Protein AF-A0AAD8AHH9-F1 (afdb_monomer)

Radius of gyration: 16.43 Å; Cα contacts (8 Å, |Δi|>4): 69; chains: 1; bounding box: 46×27×38 Å

Nearest PDB structures (foldseek):
  4a12-assembly1_B  TM=9.563E-01  e=7.229E-01  Staphylococcus aureus
  2cfx-assembly1_C  TM=7.413E-01  e=1.002E+00  Bacillus subtilis
  5duk-assembly1_B  TM=6.697E-01  e=1.058E+00  Thermoplasmatales archaeon SCGC AB-539-N05
  2zny-assembly2_C  TM=7.341E-01  e=1.725E+00  Pyrococcus horikoshii

Sequence (96 aa):
MCVNVIYKYESARRVREEFIRNFPGQLPPSRSTIHDLVIKFETTEKLDEIGENLERSPQKSLPKLAQQVGISVSSAHTATTLLKLKPYKCTRVFIV

Foldseek 3Di:
DLLVLLVVDPDPVSSQVVCCVVDPPDDRDDSVRSVVSVLVVLLVVCLVVLVVVCVVPVQDDLVVSCVVSVHDSVSSVVSCVVVVRDNDPPPPPDDD

Structure (mmCIF, N/CA/C/O backbone):
data_AF-A0AAD8AHH9-F1
#
_entry.id   AF-A0AAD8AHH9-F1
#
loop_
_atom_site.group_PDB
_atom_site.id
_atom_site.type_symbol
_atom_site.label_atom_id
_atom_site.label_alt_id
_atom_site.label_comp_id
_atom_site.label_asym_id
_atom_site.label_entity_id
_atom_site.label_seq_id
_atom_site.pdbx_PDB_ins_code
_atom_site.Cartn_x
_atom_site.Cartn_y
_atom_site.Cartn_z
_atom_site.occupancy
_atom_site.B_iso_or_equiv
_atom_site.auth_seq_id
_atom_site.auth_comp_id
_atom_site.auth_asym_id
_atom_site.auth_atom_id
_atom_site.pdbx_PDB_model_num
ATOM 1 N N . MET A 1 1 ? -15.450 -4.763 4.146 1.00 46.09 1 MET A N 1
ATOM 2 C CA . MET A 1 1 ? -15.999 -3.475 3.655 1.00 46.09 1 MET A CA 1
ATOM 3 C C . MET A 1 1 ? -15.276 -2.223 4.187 1.00 46.09 1 MET A C 1
ATOM 5 O O . MET A 1 1 ? -15.594 -1.137 3.731 1.00 46.09 1 MET A O 1
ATOM 9 N N . CYS A 1 2 ? -14.259 -2.323 5.058 1.00 44.81 2 CYS A N 1
ATOM 10 C CA . CYS A 1 2 ? -13.566 -1.145 5.618 1.00 44.81 2 CYS A CA 1
ATOM 11 C C . CYS A 1 2 ? -12.589 -0.438 4.656 1.00 44.81 2 CYS A C 1
ATOM 13 O O . CYS A 1 2 ? -12.177 0.686 4.917 1.00 44.81 2 CYS A O 1
ATOM 15 N N . VAL A 1 3 ? -12.200 -1.094 3.559 1.00 48.19 3 VAL A N 1
ATOM 16 C CA . VAL A 1 3 ? -11.055 -0.671 2.733 1.00 48.19 3 VAL A CA 1
ATOM 17 C C . VAL A 1 3 ? -11.418 0.425 1.719 1.00 48.19 3 VAL A C 1
ATOM 19 O O . VAL A 1 3 ? -10.642 1.348 1.503 1.00 48.19 3 VAL A O 1
ATOM 22 N N . ASN A 1 4 ? -12.651 0.409 1.198 1.00 49.84 4 ASN A N 1
ATOM 23 C CA . ASN A 1 4 ? -13.142 1.395 0.220 1.00 49.84 4 ASN A CA 1
ATOM 24 C C . ASN A 1 4 ? -13.230 2.831 0.775 1.00 49.84 4 ASN A C 1
ATOM 26 O O . ASN A 1 4 ? -13.137 3.802 0.030 1.00 49.84 4 ASN A O 1
ATOM 30 N N . VAL A 1 5 ? -13.395 2.978 2.092 1.00 51.66 5 VAL A N 1
ATOM 31 C CA . VAL A 1 5 ? -13.465 4.287 2.765 1.00 51.66 5 VAL A CA 1
ATOM 32 C C . VAL A 1 5 ? -12.114 5.011 2.747 1.00 51.66 5 VAL A C 1
ATOM 34 O O . VAL A 1 5 ? -12.066 6.239 2.708 1.00 51.66 5 VAL A O 1
ATOM 37 N N . ILE A 1 6 ? -11.017 4.254 2.750 1.00 54.62 6 ILE A N 1
ATOM 38 C CA . ILE A 1 6 ? -9.663 4.797 2.845 1.00 54.62 6 ILE A CA 1
ATOM 39 C C . ILE A 1 6 ? -9.224 5.401 1.500 1.00 54.62 6 ILE A C 1
ATOM 41 O O . ILE A 1 6 ? -8.621 6.470 1.484 1.00 54.62 6 ILE A O 1
ATOM 45 N N . TYR A 1 7 ? -9.577 4.767 0.377 1.00 50.72 7 TYR A N 1
ATOM 46 C CA . TYR A 1 7 ? -9.117 5.167 -0.961 1.00 50.72 7 TYR A CA 1
ATOM 47 C C . TYR A 1 7 ? -9.820 6.415 -1.521 1.00 50.72 7 TYR A C 1
ATOM 49 O O . TYR A 1 7 ? -9.305 7.083 -2.411 1.00 50.72 7 TYR A O 1
ATOM 57 N N . LYS A 1 8 ? -10.996 6.778 -0.992 1.00 54.00 8 LYS A N 1
ATOM 58 C CA . LYS A 1 8 ? -11.770 7.910 -1.526 1.00 54.00 8 LYS A CA 1
ATOM 59 C C . LYS A 1 8 ? -11.163 9.283 -1.193 1.00 54.00 8 LYS A C 1
ATOM 61 O O . LYS A 1 8 ? -11.592 10.284 -1.763 1.00 54.00 8 LYS A O 1
ATOM 66 N N . TYR A 1 9 ? -10.211 9.358 -0.259 1.00 58.00 9 TYR A N 1
ATOM 67 C CA . TYR A 1 9 ? -9.701 10.629 0.252 1.00 58.00 9 TYR A CA 1
ATOM 68 C C . TYR A 1 9 ? -8.176 10.628 0.408 1.00 58.00 9 TYR A C 1
ATOM 70 O O . TYR A 1 9 ? -7.632 9.897 1.227 1.00 58.00 9 TYR A O 1
ATOM 78 N N . GLU A 1 10 ? -7.499 11.588 -0.225 1.00 62.81 10 GLU A N 1
ATOM 79 C CA . GLU A 1 10 ? -6.071 11.901 -0.008 1.00 62.81 10 GLU A CA 1
ATOM 80 C C . GLU A 1 10 ? -5.780 12.516 1.384 1.00 62.81 10 GLU A C 1
ATOM 82 O O . GLU A 1 10 ? -4.695 13.026 1.659 1.00 62.81 10 GLU A O 1
ATOM 87 N N . SER A 1 11 ? -6.756 12.500 2.301 1.00 67.25 11 SER A N 1
ATOM 88 C CA . SER A 1 11 ? -6.668 13.135 3.615 1.00 67.25 11 SER A CA 1
ATOM 89 C C . SER A 1 11 ? -6.918 12.141 4.741 1.00 67.25 11 SER A C 1
ATOM 91 O O . SER A 1 11 ? -8.049 11.727 5.001 1.00 67.25 11 SER A O 1
ATOM 93 N N . ALA A 1 12 ? -5.865 11.861 5.514 1.00 70.75 12 ALA A N 1
ATOM 94 C CA . ALA A 1 12 ? -5.923 11.015 6.707 1.00 70.75 12 ALA A CA 1
ATOM 95 C C . ALA A 1 12 ? -6.921 11.508 7.774 1.00 70.75 12 ALA A C 1
ATOM 97 O O . ALA A 1 12 ? -7.293 10.746 8.668 1.00 70.75 12 ALA A O 1
ATOM 98 N N . ARG A 1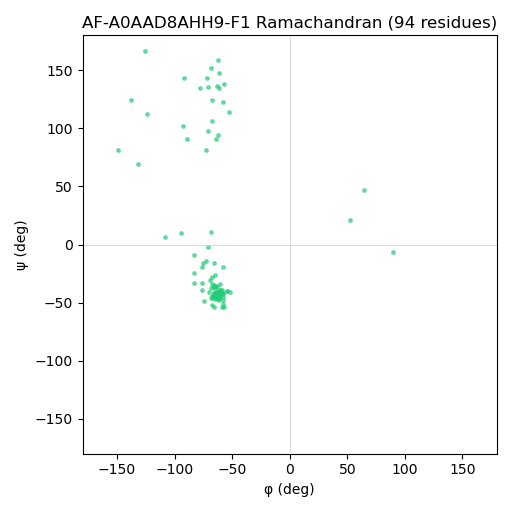 13 ? -7.328 12.785 7.728 1.00 78.44 13 ARG A N 1
ATOM 99 C CA . ARG A 1 13 ? -8.367 13.325 8.614 1.00 78.44 13 ARG A CA 1
ATOM 100 C C . ARG A 1 13 ? -9.751 12.850 8.180 1.00 78.44 13 ARG A C 1
ATOM 102 O O . ARG A 1 13 ? -10.476 12.305 9.003 1.00 78.44 13 ARG A O 1
ATOM 109 N N . ARG A 1 14 ? -10.064 12.967 6.886 1.00 76.81 14 ARG A N 1
ATOM 110 C CA . ARG A 1 14 ? -11.334 12.493 6.321 1.00 76.81 14 ARG A CA 1
ATOM 111 C C . ARG A 1 14 ? -11.488 10.986 6.440 1.00 76.81 14 ARG A C 1
ATOM 113 O O . ARG A 1 14 ? -12.551 10.524 6.822 1.00 76.81 14 ARG A O 1
ATOM 120 N N . VAL A 1 15 ? -10.411 10.232 6.220 1.00 76.06 15 VAL A N 1
ATOM 121 C CA . VAL A 1 15 ? -10.417 8.778 6.439 1.00 76.06 15 VAL A CA 1
ATOM 122 C C . VAL A 1 15 ? -10.794 8.434 7.886 1.00 76.06 15 VAL A C 1
ATOM 124 O O . VAL A 1 15 ? -11.599 7.534 8.108 1.00 76.06 15 VAL A O 1
ATOM 127 N N . ARG A 1 16 ? -10.270 9.170 8.879 1.00 76.69 16 ARG A N 1
ATOM 128 C CA . ARG A 1 16 ? -10.634 8.971 10.293 1.00 76.69 16 ARG A CA 1
ATOM 129 C C . ARG A 1 16 ? -12.071 9.369 10.600 1.00 76.69 16 ARG A C 1
ATOM 131 O O . ARG A 1 16 ? -12.757 8.609 11.271 1.00 76.69 16 ARG A O 1
ATOM 138 N N . GLU A 1 17 ? -12.519 10.527 10.122 1.00 81.94 17 GLU A N 1
ATOM 139 C CA . GLU A 1 17 ? -13.900 10.998 10.304 1.00 81.94 17 GLU A CA 1
ATOM 140 C C . GLU A 1 17 ? -14.906 9.982 9.734 1.00 81.94 17 GLU A C 1
ATOM 142 O O . GLU A 1 17 ? -15.873 9.608 10.397 1.00 81.94 17 GLU A O 1
ATOM 147 N N . GLU A 1 18 ? -14.634 9.463 8.536 1.00 81.44 18 GLU A N 1
ATOM 148 C CA . GLU A 1 18 ? -15.468 8.459 7.880 1.00 81.44 18 GLU A CA 1
ATOM 149 C C . GLU A 1 18 ? -15.421 7.102 8.603 1.00 81.44 18 GLU A C 1
ATOM 151 O O . GLU A 1 18 ? -16.439 6.415 8.701 1.00 81.44 18 GLU A O 1
ATOM 156 N N . PHE A 1 19 ? -14.256 6.712 9.132 1.00 81.31 19 PHE A N 1
ATOM 157 C CA . PHE A 1 19 ? -14.102 5.495 9.931 1.00 81.31 19 PHE A CA 1
ATOM 158 C C . PHE A 1 19 ? -14.929 5.570 11.217 1.00 81.31 19 PHE A C 1
ATOM 160 O O . PHE A 1 19 ? -15.676 4.643 11.507 1.00 81.31 19 PHE A O 1
ATOM 167 N N . ILE A 1 20 ? -14.866 6.693 11.939 1.00 82.88 20 ILE A N 1
ATOM 168 C CA . ILE A 1 20 ? -15.650 6.915 13.163 1.00 82.88 20 ILE A CA 1
ATOM 169 C C . ILE A 1 20 ? -17.151 6.892 12.855 1.00 82.88 20 ILE A C 1
ATOM 171 O O . ILE A 1 20 ? -17.918 6.307 13.616 1.00 82.88 20 ILE A O 1
ATOM 175 N N . ARG A 1 21 ? -17.578 7.490 11.731 1.00 83.50 21 ARG A N 1
ATOM 176 C CA . ARG A 1 21 ? -18.993 7.491 11.333 1.00 83.50 21 ARG A CA 1
ATOM 177 C C . ARG A 1 21 ? -19.514 6.086 11.022 1.00 83.50 21 ARG A C 1
ATOM 179 O O . ARG A 1 21 ? -20.637 5.767 11.393 1.00 83.50 21 ARG A O 1
ATOM 186 N N . ASN A 1 22 ? -18.726 5.267 10.327 1.00 82.81 22 ASN A N 1
ATOM 187 C CA . ASN A 1 22 ? -19.142 3.918 9.931 1.00 82.81 22 ASN A CA 1
ATOM 188 C C . ASN A 1 22 ? -18.935 2.868 11.037 1.00 82.81 22 ASN A C 1
ATOM 190 O O . ASN A 1 22 ? -19.624 1.851 11.038 1.00 82.81 22 ASN A O 1
ATOM 194 N N . PHE A 1 23 ? -18.006 3.102 11.969 1.00 78.69 23 PHE A N 1
ATOM 195 C CA . PHE A 1 23 ? -17.654 2.185 13.058 1.00 78.69 23 PHE A CA 1
ATOM 196 C C . PHE A 1 23 ? -17.616 2.922 14.409 1.00 78.69 23 PHE A C 1
ATOM 198 O O . PHE A 1 23 ? -16.540 3.112 14.988 1.00 78.69 23 PHE A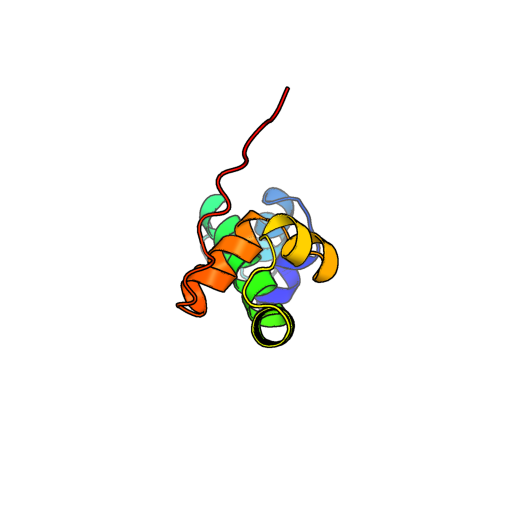 O 1
ATOM 205 N N . PRO A 1 24 ? -18.777 3.352 14.939 1.00 79.44 24 PRO A N 1
ATOM 206 C CA . PRO A 1 24 ? -18.834 4.008 16.240 1.00 79.44 24 PRO A CA 1
ATOM 207 C C . PRO A 1 24 ? -18.328 3.066 17.345 1.00 79.44 24 PRO A C 1
ATOM 209 O O . PRO A 1 24 ? -18.685 1.891 17.390 1.00 79.44 24 PRO A O 1
ATOM 212 N N . GLY A 1 25 ? -17.480 3.582 18.239 1.00 80.38 25 GLY A N 1
ATOM 213 C CA . GLY A 1 25 ? -16.922 2.832 19.374 1.00 80.38 25 GLY A CA 1
ATOM 214 C C . GLY A 1 25 ? -15.608 2.091 19.099 1.00 80.38 25 GLY A C 1
ATOM 215 O O . GLY A 1 25 ? -14.998 1.585 20.037 1.00 80.38 25 GLY A O 1
ATOM 216 N N . GLN A 1 26 ? -15.127 2.062 17.853 1.00 79.50 26 GLN A N 1
ATOM 217 C CA . GLN A 1 26 ? -13.779 1.578 17.542 1.00 79.50 26 GLN A CA 1
ATOM 218 C C . GLN A 1 26 ? -12.778 2.734 17.541 1.00 79.50 26 GLN A C 1
ATOM 220 O O . GLN A 1 26 ? -13.084 3.846 17.107 1.00 79.50 26 GLN A O 1
ATOM 225 N N . LEU A 1 27 ? -11.559 2.474 18.020 1.00 78.00 27 LEU A N 1
ATOM 226 C CA . LEU A 1 27 ? -10.499 3.476 17.998 1.00 78.00 27 LEU A CA 1
ATOM 227 C C . LEU A 1 27 ? -10.093 3.761 16.544 1.00 78.00 27 LEU A C 1
ATOM 229 O O . LEU A 1 27 ? -9.732 2.826 15.823 1.00 78.00 27 LEU A O 1
ATOM 233 N N . PRO A 1 28 ? -10.134 5.031 16.097 1.00 76.94 28 PRO A N 1
ATOM 234 C CA . PRO A 1 28 ? -9.712 5.369 14.752 1.00 76.94 28 PRO A CA 1
ATOM 235 C C . PRO A 1 28 ? -8.220 5.051 14.588 1.00 76.94 28 PRO A C 1
ATOM 237 O O . PRO A 1 28 ? -7.418 5.384 15.468 1.00 76.94 28 PRO A O 1
ATOM 240 N N . PRO A 1 29 ? -7.818 4.437 13.464 1.00 79.50 29 PRO A N 1
ATOM 241 C CA . PRO A 1 29 ? -6.426 4.091 13.230 1.00 79.50 29 PRO A CA 1
ATOM 242 C C . PRO A 1 29 ? -5.539 5.341 13.200 1.00 79.50 29 PRO A C 1
ATOM 244 O O . PRO A 1 29 ? -5.951 6.429 12.782 1.00 79.50 29 PRO A O 1
ATOM 247 N N . SER A 1 30 ? -4.292 5.181 13.648 1.00 83.31 30 SER A N 1
ATOM 248 C CA . SER A 1 30 ? -3.302 6.259 13.620 1.00 83.31 30 SER A CA 1
ATOM 249 C C . SER A 1 30 ? -3.014 6.708 12.180 1.00 83.31 30 SER A C 1
ATOM 251 O O . SER A 1 30 ? -3.219 5.954 11.227 1.00 83.31 30 SER A O 1
ATOM 253 N N . ARG A 1 31 ? -2.490 7.929 12.001 1.00 80.06 31 ARG A N 1
ATOM 254 C CA . ARG A 1 31 ? -2.108 8.438 10.669 1.00 80.06 31 ARG A CA 1
ATOM 255 C C . ARG A 1 31 ? -1.137 7.491 9.950 1.00 80.06 31 ARG A C 1
ATOM 257 O O . ARG A 1 31 ? -1.291 7.289 8.750 1.00 80.06 31 ARG A O 1
ATOM 264 N N . SER A 1 32 ? -0.184 6.911 10.678 1.00 77.94 32 SER A N 1
ATOM 265 C CA . SER A 1 32 ? 0.777 5.944 10.137 1.00 77.94 32 SER A CA 1
ATOM 266 C C . SER A 1 32 ? 0.081 4.656 9.709 1.00 77.94 32 SER A C 1
ATOM 268 O O . SER A 1 32 ? 0.248 4.220 8.580 1.00 77.94 32 SER A O 1
ATOM 270 N N . THR A 1 33 ? -0.806 4.120 10.550 1.00 83.75 33 THR A N 1
ATOM 271 C CA . THR A 1 33 ? -1.599 2.926 10.220 1.00 83.75 33 THR A CA 1
ATOM 272 C C . THR A 1 33 ? -2.456 3.137 8.972 1.00 83.75 33 THR A C 1
ATOM 274 O O . THR A 1 33 ? -2.567 2.238 8.148 1.00 83.75 33 THR A O 1
ATOM 277 N N . ILE A 1 34 ? -3.042 4.326 8.802 1.00 80.31 34 ILE A N 1
ATOM 278 C CA . ILE A 1 34 ? -3.807 4.677 7.597 1.00 80.31 34 ILE A CA 1
ATOM 279 C C . ILE A 1 34 ? -2.903 4.670 6.366 1.00 80.31 34 ILE A C 1
ATOM 281 O O . ILE A 1 34 ? -3.269 4.094 5.349 1.00 80.31 34 ILE A O 1
ATOM 285 N N . HIS A 1 35 ? -1.722 5.275 6.465 1.00 78.62 35 HIS A N 1
ATOM 286 C CA . HIS A 1 35 ? -0.751 5.294 5.377 1.00 78.62 35 HIS A CA 1
ATOM 287 C C . HIS A 1 35 ? -0.286 3.879 4.995 1.00 78.62 35 HIS A C 1
ATOM 289 O O . HIS A 1 35 ? -0.285 3.532 3.817 1.00 78.62 35 HIS A O 1
ATOM 295 N N . ASP A 1 36 ? 0.020 3.032 5.978 1.00 79.81 36 ASP A N 1
ATOM 296 C CA . ASP A 1 36 ? 0.437 1.647 5.738 1.00 79.81 36 ASP A CA 1
ATOM 297 C C . ASP A 1 36 ? -0.691 0.804 5.131 1.00 79.81 36 ASP A C 1
ATOM 299 O O . ASP A 1 36 ? -0.443 -0.030 4.261 1.00 79.81 36 ASP A O 1
ATOM 303 N N . LEU A 1 37 ? -1.941 1.036 5.547 1.00 78.56 37 LEU A N 1
ATOM 304 C CA . LEU A 1 37 ? -3.119 0.392 4.962 1.00 78.56 37 LEU A CA 1
ATOM 305 C C . LEU A 1 37 ? -3.330 0.805 3.502 1.00 78.56 37 LEU A C 1
ATOM 307 O O . LEU A 1 37 ? -3.594 -0.068 2.679 1.00 78.56 37 LEU A O 1
ATOM 311 N N . VAL A 1 38 ? -3.185 2.097 3.180 1.00 76.50 38 VAL A N 1
ATOM 312 C CA . VAL A 1 38 ? -3.242 2.600 1.794 1.00 76.50 38 VAL A CA 1
ATOM 313 C C . VAL A 1 38 ? -2.167 1.928 0.954 1.00 76.50 38 VAL A C 1
ATOM 315 O O . VAL A 1 38 ? -2.489 1.304 -0.052 1.00 76.50 38 VAL A O 1
ATOM 318 N N . ILE A 1 39 ? -0.908 1.981 1.404 1.00 77.25 39 ILE A N 1
ATOM 319 C CA . ILE A 1 39 ? 0.215 1.386 0.674 1.00 77.25 39 ILE A CA 1
ATOM 320 C C . ILE A 1 39 ? -0.016 -0.103 0.466 1.00 77.25 39 ILE A C 1
ATOM 322 O O . ILE A 1 39 ? 0.148 -0.595 -0.647 1.00 77.25 39 ILE A O 1
ATOM 326 N N . LYS A 1 40 ? -0.396 -0.833 1.518 1.00 76.38 40 LYS A N 1
ATOM 327 C CA . LYS A 1 40 ? -0.623 -2.274 1.428 1.00 76.38 40 LYS A CA 1
ATOM 328 C C . LYS A 1 40 ? -1.732 -2.592 0.432 1.00 76.38 40 LYS A C 1
ATOM 330 O O . LYS A 1 40 ? -1.540 -3.492 -0.373 1.00 76.38 40 LYS A O 1
ATOM 335 N N . PHE A 1 41 ? -2.843 -1.860 0.469 1.00 74.69 41 PHE A N 1
ATOM 336 C CA . PHE A 1 41 ? -3.979 -2.103 -0.412 1.00 74.69 41 PHE A CA 1
ATOM 337 C C . PHE A 1 41 ? -3.668 -1.785 -1.879 1.00 74.69 41 PHE A C 1
ATOM 339 O O . PHE A 1 41 ? -3.815 -2.665 -2.726 1.00 74.69 41 PHE A O 1
ATOM 346 N N . GLU A 1 42 ? -3.148 -0.583 -2.158 1.00 73.25 42 GLU A N 1
ATOM 347 C CA . GLU A 1 42 ? -2.700 -0.181 -3.501 1.00 73.25 42 GLU A CA 1
ATOM 348 C C . GLU A 1 42 ? -1.696 -1.173 -4.077 1.00 73.25 42 GLU A C 1
ATOM 350 O O . GLU A 1 42 ? -1.723 -1.486 -5.264 1.00 73.25 42 GLU A O 1
ATOM 355 N N . THR A 1 43 ? -0.798 -1.661 -3.220 1.00 73.81 43 THR A N 1
ATOM 356 C CA . THR A 1 43 ? 0.180 -2.666 -3.605 1.00 73.81 43 THR A CA 1
ATOM 357 C C . THR A 1 43 ? -0.527 -3.968 -3.946 1.00 73.81 43 THR A C 1
ATOM 359 O O . THR A 1 43 ? -0.331 -4.454 -5.050 1.00 73.81 43 THR A O 1
ATOM 362 N N . THR A 1 44 ? -1.372 -4.511 -3.059 1.00 75.06 44 THR A N 1
ATOM 363 C CA . THR A 1 44 ? -2.034 -5.812 -3.262 1.00 75.06 44 THR A CA 1
ATOM 364 C C . THR A 1 44 ? -2.920 -5.873 -4.496 1.00 75.06 44 THR A C 1
ATOM 366 O O . THR A 1 44 ? -2.890 -6.891 -5.173 1.00 75.06 44 THR A O 1
ATOM 369 N N . GLU A 1 45 ? -3.665 -4.813 -4.820 1.00 78.62 45 GLU A N 1
ATOM 370 C CA . GLU A 1 45 ? -4.504 -4.801 -6.029 1.00 78.62 45 GLU A CA 1
ATOM 371 C C . GLU A 1 45 ? -3.678 -4.801 -7.317 1.00 78.62 45 GLU A C 1
ATOM 373 O O . GLU A 1 45 ? -4.130 -5.286 -8.349 1.00 78.62 45 GLU A O 1
ATOM 378 N N . LYS A 1 46 ? -2.461 -4.260 -7.258 1.00 81.44 46 LYS A N 1
ATOM 379 C CA . LYS A 1 46 ? -1.593 -4.067 -8.419 1.00 81.44 46 LYS A CA 1
ATOM 380 C C . LYS A 1 46 ? -0.397 -5.022 -8.427 1.00 81.44 46 LYS A C 1
ATOM 382 O O . LYS A 1 46 ? 0.479 -4.899 -9.280 1.00 81.44 46 LYS A O 1
ATOM 387 N N . LEU A 1 47 ? -0.344 -5.979 -7.494 1.00 79.69 47 LEU A N 1
ATOM 388 C CA . LEU A 1 47 ? 0.758 -6.939 -7.375 1.00 79.69 47 LEU A CA 1
ATOM 389 C C . LEU A 1 47 ? 0.880 -7.821 -8.618 1.00 79.69 47 LEU A C 1
ATOM 391 O O . LEU A 1 47 ? 2.005 -8.043 -9.059 1.00 79.69 47 LEU A O 1
ATOM 395 N N . ASP A 1 48 ? -0.236 -8.277 -9.193 1.00 81.06 48 ASP A N 1
ATOM 396 C CA . ASP A 1 48 ? -0.226 -9.083 -10.419 1.00 81.06 48 ASP A CA 1
ATOM 397 C C . ASP A 1 48 ? 0.368 -8.300 -11.600 1.00 81.06 48 ASP A C 1
ATOM 399 O O . ASP A 1 48 ? 1.288 -8.771 -12.263 1.00 81.06 48 ASP A O 1
ATOM 403 N N . GLU A 1 49 ? -0.053 -7.048 -11.800 1.00 83.81 49 GLU A N 1
ATOM 404 C CA . GLU A 1 49 ? 0.456 -6.191 -12.881 1.00 83.81 49 GLU A CA 1
ATOM 405 C C . GLU A 1 49 ? 1.950 -5.840 -12.707 1.00 83.81 49 G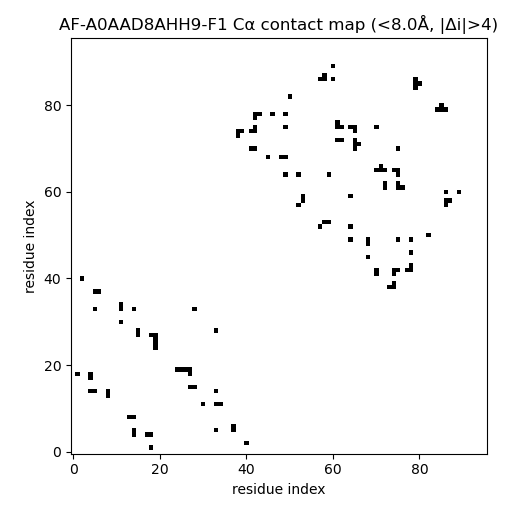LU A C 1
ATOM 407 O O . GLU A 1 49 ? 2.709 -5.743 -13.682 1.00 83.81 49 GLU A O 1
ATOM 412 N N . ILE A 1 50 ? 2.396 -5.673 -11.457 1.00 82.25 50 ILE A N 1
ATOM 413 C CA . ILE A 1 50 ? 3.810 -5.485 -11.101 1.00 82.25 50 ILE A CA 1
ATOM 414 C C . ILE A 1 50 ? 4.607 -6.762 -11.374 1.00 82.25 50 ILE A C 1
ATOM 416 O O . ILE A 1 50 ? 5.704 -6.679 -11.931 1.00 82.25 50 ILE A O 1
ATOM 420 N N . GLY A 1 51 ? 4.061 -7.920 -10.997 1.00 79.56 51 GLY A N 1
ATOM 421 C CA . GLY A 1 51 ? 4.638 -9.237 -11.244 1.00 79.56 51 GLY A CA 1
ATOM 422 C C . GLY A 1 51 ? 4.862 -9.466 -12.733 1.00 79.56 51 GLY A C 1
ATOM 423 O O . GLY A 1 51 ? 6.001 -9.667 -13.145 1.00 79.56 51 GLY A O 1
ATOM 424 N N . GLU A 1 52 ? 3.825 -9.291 -13.553 1.00 84.06 52 GLU A N 1
ATOM 425 C CA . GLU A 1 52 ? 3.925 -9.434 -15.008 1.00 84.06 52 GLU A CA 1
ATOM 426 C C . GLU A 1 52 ? 4.942 -8.464 -15.633 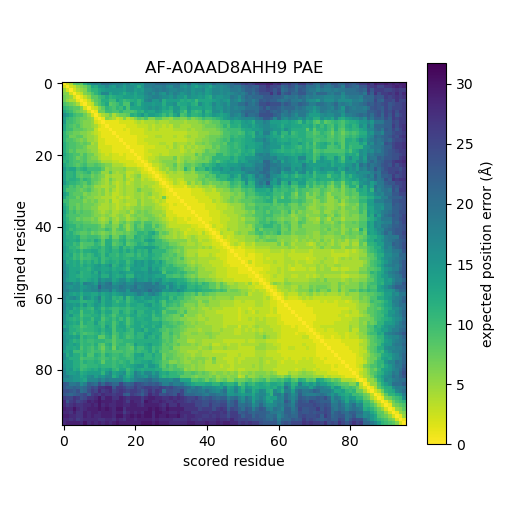1.00 84.06 52 GLU A C 1
ATOM 428 O O . GLU A 1 52 ? 5.716 -8.837 -16.519 1.00 84.06 52 GLU A O 1
ATOM 433 N N . ASN A 1 53 ? 4.974 -7.198 -15.191 1.00 82.88 53 ASN A N 1
ATOM 434 C CA . ASN A 1 53 ? 5.955 -6.232 -15.697 1.00 82.88 53 ASN A CA 1
ATOM 435 C C . ASN A 1 53 ? 7.394 -6.637 -15.344 1.00 82.88 53 ASN A C 1
ATOM 437 O O . ASN A 1 53 ? 8.302 -6.415 -16.152 1.00 82.88 53 ASN A O 1
ATOM 441 N N . LEU A 1 54 ? 7.607 -7.207 -14.155 1.00 76.19 54 LEU A N 1
ATOM 442 C CA . LEU A 1 54 ? 8.914 -7.684 -13.704 1.00 76.19 54 LEU A CA 1
ATOM 443 C C . LEU A 1 54 ? 9.312 -9.005 -14.366 1.00 76.19 54 LEU A C 1
ATOM 445 O O . LEU A 1 54 ? 10.489 -9.176 -14.659 1.00 76.19 54 LEU A O 1
ATOM 449 N N . GLU A 1 55 ? 8.373 -9.896 -14.675 1.00 79.94 55 GLU A N 1
ATOM 450 C CA . GLU A 1 55 ? 8.653 -11.100 -15.466 1.00 79.94 55 GLU A CA 1
ATOM 451 C C . GLU A 1 55 ? 9.075 -10.746 -16.894 1.00 79.94 55 GLU A C 1
ATOM 453 O O . GLU A 1 55 ? 10.072 -11.264 -17.397 1.00 79.94 55 GLU A O 1
ATOM 458 N N . ARG A 1 56 ? 8.374 -9.800 -17.535 1.00 82.38 56 ARG A N 1
ATOM 459 C CA . ARG A 1 56 ? 8.740 -9.321 -18.880 1.00 82.38 56 ARG A CA 1
ATOM 460 C C . ARG A 1 56 ? 10.060 -8.557 -18.892 1.00 82.38 56 ARG A C 1
ATOM 462 O O . ARG A 1 56 ? 10.771 -8.567 -19.893 1.00 82.38 56 ARG A O 1
ATOM 469 N N . SER A 1 57 ? 10.361 -7.825 -17.822 1.00 77.50 57 SER A N 1
ATOM 470 C CA . SER A 1 57 ? 11.543 -6.971 -17.748 1.00 77.50 57 SER A CA 1
ATOM 471 C C . SER A 1 57 ? 12.064 -6.873 -16.310 1.00 77.50 57 SER A C 1
ATOM 473 O O . SER A 1 57 ? 11.860 -5.850 -15.645 1.00 77.50 57 SER A O 1
ATOM 475 N N . PRO A 1 58 ? 12.837 -7.868 -15.844 1.00 73.12 58 PRO A N 1
ATOM 476 C CA . PRO A 1 58 ? 13.305 -7.930 -14.456 1.00 73.12 58 PRO A CA 1
ATOM 477 C C . PRO A 1 58 ? 14.272 -6.798 -14.082 1.00 73.12 58 PRO A C 1
ATOM 479 O O . PRO A 1 58 ? 14.494 -6.530 -12.905 1.00 73.12 58 PRO A O 1
ATOM 482 N N . GLN A 1 59 ? 14.832 -6.096 -15.075 1.00 72.94 59 GLN A N 1
ATOM 483 C CA . GLN A 1 59 ? 15.751 -4.968 -14.878 1.00 72.94 59 GLN A CA 1
ATOM 484 C C . GLN A 1 59 ? 15.073 -3.590 -14.881 1.00 72.94 59 GLN A C 1
ATOM 486 O O . GLN A 1 59 ? 15.742 -2.556 -14.946 1.00 72.94 59 GLN A O 1
ATOM 491 N N . LYS A 1 60 ? 13.739 -3.535 -14.850 1.00 79.19 60 LYS A N 1
ATOM 492 C CA . LYS A 1 60 ? 13.027 -2.257 -14.890 1.00 79.19 60 LYS A CA 1
ATOM 493 C C . LYS A 1 60 ? 13.197 -1.503 -13.573 1.00 79.19 60 LYS A C 1
ATOM 495 O O . LYS A 1 60 ? 13.071 -2.067 -12.491 1.00 79.19 60 LYS A O 1
ATOM 500 N N . SER A 1 61 ? 13.473 -0.204 -13.659 1.00 82.81 61 SER A N 1
ATOM 501 C CA . SER A 1 61 ? 13.638 0.619 -12.463 1.00 82.81 61 SER A CA 1
ATOM 502 C C . SER A 1 61 ? 12.300 0.853 -11.754 1.00 82.81 61 SER A C 1
ATOM 504 O O . SER A 1 61 ? 11.270 1.069 -12.397 1.00 82.81 61 SER A O 1
ATOM 506 N N . LEU A 1 62 ? 12.330 0.879 -10.417 1.00 82.88 62 LEU A N 1
ATOM 507 C CA . LEU A 1 62 ? 11.147 1.113 -9.578 1.00 82.88 62 LEU A CA 1
ATOM 508 C C . LEU A 1 62 ? 10.353 2.380 -9.954 1.00 82.88 62 LEU A C 1
ATOM 510 O O . LEU A 1 62 ? 9.130 2.293 -9.994 1.00 82.88 62 LEU A O 1
ATOM 514 N N . PRO A 1 63 ? 10.971 3.535 -10.291 1.00 85.00 63 PRO A N 1
ATOM 515 C CA . PRO A 1 63 ? 10.212 4.721 -10.694 1.00 85.00 63 PRO A CA 1
ATOM 516 C C . PRO A 1 63 ? 9.449 4.536 -12.010 1.00 85.00 63 PRO A C 1
ATOM 518 O O . PRO A 1 63 ? 8.336 5.031 -12.147 1.00 85.00 63 PRO A O 1
ATOM 521 N N . LYS A 1 64 ? 10.029 3.808 -12.975 1.00 86.00 64 LYS A N 1
ATOM 522 C CA . LYS A 1 64 ? 9.360 3.510 -14.250 1.00 86.00 64 LYS A CA 1
ATOM 523 C C . LYS A 1 64 ? 8.200 2.539 -14.047 1.00 86.00 64 LYS A C 1
ATOM 525 O O . LYS A 1 64 ? 7.136 2.740 -14.619 1.00 86.00 64 LYS A O 1
ATOM 530 N N . LEU A 1 65 ? 8.403 1.527 -13.205 1.00 84.19 65 LEU A N 1
ATOM 531 C CA . LEU A 1 65 ? 7.359 0.582 -12.819 1.00 84.19 65 LEU A CA 1
ATOM 532 C C . LEU A 1 65 ? 6.201 1.301 -12.106 1.00 84.19 65 LEU A C 1
ATOM 534 O O . LEU A 1 65 ? 5.048 1.138 -12.489 1.00 84.19 65 LEU A O 1
ATOM 538 N N . ALA A 1 66 ? 6.520 2.162 -11.138 1.00 84.44 66 ALA A N 1
ATOM 539 C CA . ALA A 1 66 ? 5.546 2.965 -10.407 1.00 84.44 66 ALA A CA 1
ATOM 540 C C . ALA A 1 66 ? 4.719 3.865 -11.340 1.00 84.44 66 ALA A C 1
ATOM 542 O O . ALA A 1 66 ? 3.500 3.928 -11.213 1.00 84.44 66 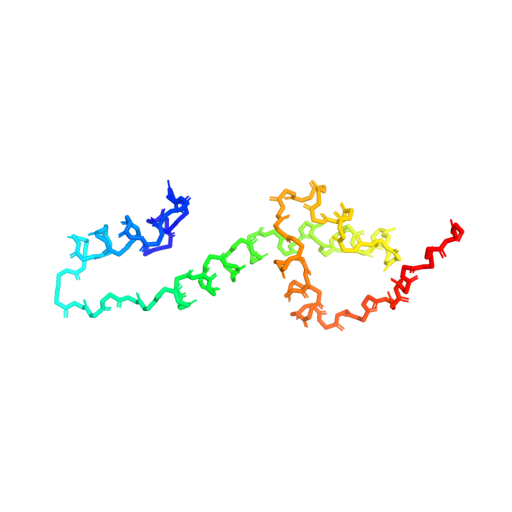ALA A O 1
ATOM 543 N N . GLN A 1 67 ? 5.366 4.504 -12.320 1.00 85.50 67 GLN A N 1
ATOM 544 C CA . GLN A 1 67 ? 4.685 5.335 -13.312 1.00 85.50 67 GLN A CA 1
ATOM 545 C C . GLN A 1 67 ? 3.741 4.531 -14.216 1.00 85.50 67 GLN A C 1
ATOM 547 O O . GLN A 1 67 ? 2.634 4.988 -14.473 1.00 85.50 67 GLN A O 1
ATOM 552 N N . GLN A 1 68 ? 4.150 3.352 -14.691 1.00 84.38 68 GLN A N 1
ATOM 553 C CA . GLN A 1 68 ? 3.303 2.525 -15.561 1.00 84.38 68 GLN A CA 1
ATOM 554 C C . GLN A 1 68 ? 2.069 1.989 -14.845 1.00 84.38 68 GLN A C 1
ATOM 556 O O . GLN A 1 68 ? 0.983 1.999 -15.405 1.00 84.38 68 GLN A O 1
ATOM 561 N N . VAL A 1 69 ? 2.264 1.524 -13.615 1.00 83.06 69 VAL A N 1
ATOM 562 C CA . VAL A 1 69 ? 1.218 0.905 -12.799 1.00 83.06 69 VAL A CA 1
ATOM 563 C C . VAL A 1 69 ? 0.380 1.978 -12.079 1.00 83.06 69 VAL A C 1
ATOM 565 O O . VAL A 1 69 ? -0.653 1.693 -11.477 1.00 83.06 69 VAL A O 1
ATOM 568 N N . GLY A 1 70 ? 0.800 3.248 -12.128 1.00 82.81 70 GLY A N 1
ATOM 569 C CA . GLY A 1 70 ? 0.107 4.367 -11.490 1.00 82.81 70 GLY A CA 1
ATOM 570 C C . GLY A 1 70 ? 0.080 4.243 -9.966 1.00 82.81 70 GLY A C 1
ATOM 571 O O . GLY A 1 70 ? -0.981 4.357 -9.355 1.00 82.81 70 GLY A O 1
ATOM 572 N N . ILE A 1 71 ? 1.226 3.931 -9.359 1.00 82.31 71 ILE A N 1
ATOM 573 C CA . ILE A 1 71 ? 1.408 3.843 -7.903 1.00 82.31 71 ILE A CA 1
ATOM 574 C C . ILE A 1 71 ? 2.560 4.730 -7.450 1.00 82.31 71 ILE A C 1
ATOM 576 O O . ILE A 1 71 ? 3.379 5.182 -8.250 1.00 82.31 71 ILE A O 1
ATOM 580 N N . SER A 1 72 ? 2.662 4.953 -6.141 1.00 82.94 72 SER A N 1
ATOM 581 C CA . SER A 1 72 ? 3.833 5.619 -5.578 1.00 82.94 72 SER A CA 1
ATOM 582 C C . SER A 1 72 ? 5.091 4.741 -5.695 1.00 82.94 72 SER A C 1
ATOM 584 O O . SER A 1 72 ? 5.028 3.508 -5.673 1.00 82.94 72 SER A O 1
ATOM 586 N N . VAL A 1 73 ? 6.268 5.372 -5.767 1.00 82.44 73 VAL A N 1
ATOM 587 C CA . VAL A 1 73 ? 7.561 4.657 -5.769 1.00 82.44 73 VAL A CA 1
ATOM 588 C C . VAL A 1 73 ? 7.750 3.849 -4.479 1.00 82.44 73 VAL A C 1
ATOM 590 O O . VAL A 1 73 ? 8.310 2.755 -4.508 1.00 82.44 73 VAL A O 1
ATOM 593 N N . SER A 1 74 ? 7.238 4.357 -3.357 1.00 81.38 74 SER A N 1
ATOM 594 C CA . SER A 1 74 ? 7.213 3.677 -2.060 1.00 81.38 74 SER A CA 1
ATOM 595 C C . SER A 1 74 ? 6.405 2.379 -2.131 1.00 81.38 74 SER A C 1
ATOM 597 O O . SER A 1 74 ? 6.877 1.334 -1.688 1.00 81.38 74 SER A O 1
ATOM 599 N N . SER A 1 75 ? 5.217 2.428 -2.744 1.00 81.88 75 SER A N 1
ATOM 600 C CA . SER A 1 75 ? 4.357 1.259 -2.961 1.00 81.88 75 SER A CA 1
ATOM 601 C C . SER A 1 75 ? 5.056 0.238 -3.867 1.00 81.88 75 SER A C 1
ATOM 603 O O . SER A 1 75 ? 5.108 -0.940 -3.528 1.00 81.88 75 SER A O 1
ATOM 605 N N . ALA A 1 76 ? 5.711 0.684 -4.948 1.00 82.75 76 ALA A N 1
ATOM 606 C CA . ALA A 1 76 ? 6.512 -0.189 -5.814 1.00 82.75 76 ALA A CA 1
ATOM 607 C C . ALA A 1 76 ? 7.671 -0.873 -5.063 1.00 82.75 76 ALA A C 1
ATOM 609 O O . ALA A 1 76 ? 7.944 -2.056 -5.268 1.00 82.75 76 ALA A O 1
ATOM 610 N N . HIS A 1 77 ? 8.340 -0.159 -4.154 1.00 83.06 77 HIS A N 1
ATOM 611 C CA . HIS A 1 77 ? 9.404 -0.729 -3.328 1.00 83.06 77 HIS A CA 1
ATOM 612 C C . HIS A 1 77 ? 8.864 -1.816 -2.384 1.00 83.06 77 HIS A C 1
ATOM 614 O O . HIS A 1 77 ? 9.409 -2.923 -2.323 1.00 83.06 77 HIS A O 1
ATOM 620 N N . THR A 1 78 ? 7.751 -1.541 -1.699 1.00 81.94 78 THR A N 1
ATOM 621 C CA . THR A 1 78 ? 7.061 -2.522 -0.848 1.00 81.94 78 THR A CA 1
ATOM 622 C C . THR A 1 78 ? 6.612 -3.738 -1.656 1.00 81.94 78 THR A C 1
ATOM 624 O O . THR A 1 78 ? 6.832 -4.864 -1.218 1.00 81.94 78 THR A O 1
ATOM 627 N N . ALA A 1 79 ? 6.080 -3.532 -2.864 1.00 79.94 79 ALA A N 1
ATOM 628 C CA . ALA A 1 79 ? 5.681 -4.592 -3.788 1.00 79.94 79 ALA A CA 1
ATOM 629 C C . ALA A 1 79 ? 6.849 -5.523 -4.128 1.00 79.94 79 ALA A C 1
ATOM 631 O O . ALA A 1 79 ? 6.753 -6.733 -3.945 1.00 79.94 79 ALA A O 1
ATOM 632 N N . THR A 1 80 ? 7.990 -4.967 -4.548 1.00 80.44 80 THR A N 1
ATOM 633 C CA . THR A 1 80 ? 9.182 -5.777 -4.850 1.00 80.44 80 THR A CA 1
ATOM 634 C C . THR A 1 80 ? 9.725 -6.522 -3.631 1.00 80.44 80 THR A C 1
ATOM 636 O O . THR A 1 80 ? 10.134 -7.676 -3.755 1.00 80.44 80 THR A O 1
ATOM 639 N N . THR A 1 81 ? 9.651 -5.909 -2.444 1.00 81.06 81 THR A N 1
ATOM 640 C CA . THR A 1 81 ? 10.029 -6.546 -1.172 1.00 81.06 81 THR A CA 1
ATOM 641 C C . THR A 1 81 ? 9.095 -7.717 -0.837 1.00 81.06 81 THR A C 1
ATOM 643 O O . THR A 1 81 ? 9.568 -8.785 -0.450 1.00 81.06 81 THR A O 1
ATOM 646 N N . LEU A 1 82 ? 7.780 -7.549 -1.028 1.00 78.06 82 LEU A N 1
ATOM 647 C CA . LEU A 1 82 ? 6.764 -8.588 -0.810 1.00 78.06 82 LEU A CA 1
ATOM 648 C C . LEU A 1 82 ? 6.905 -9.749 -1.799 1.00 78.06 82 LEU A C 1
ATOM 650 O O . LEU A 1 82 ? 6.819 -10.907 -1.397 1.00 78.06 82 LEU A O 1
ATOM 654 N N . LEU A 1 83 ? 7.192 -9.444 -3.065 1.00 74.75 83 LEU A N 1
ATOM 655 C CA . LEU A 1 83 ? 7.439 -10.435 -4.113 1.00 74.75 83 LEU A CA 1
ATOM 656 C C . LEU A 1 83 ? 8.780 -11.171 -3.930 1.00 74.75 83 LEU A C 1
ATOM 658 O O . LEU A 1 83 ? 9.100 -12.059 -4.715 1.00 74.75 83 LEU A O 1
ATOM 662 N N . LYS A 1 84 ? 9.575 -10.822 -2.901 1.00 69.88 84 LYS A N 1
ATOM 663 C CA . LYS A 1 84 ? 10.931 -11.346 -2.640 1.00 69.88 84 LYS A CA 1
ATOM 664 C C . LYS A 1 84 ? 11.860 -11.238 -3.853 1.00 69.88 84 LYS A C 1
ATOM 666 O O . LYS A 1 84 ? 12.875 -11.934 -3.936 1.00 69.88 84 LYS A O 1
ATOM 671 N N . LEU A 1 85 ? 11.536 -10.350 -4.785 1.00 65.31 85 LEU A N 1
ATOM 672 C CA . LEU A 1 85 ? 12.372 -10.064 -5.932 1.00 65.31 85 LEU A CA 1
ATOM 673 C C . LEU A 1 85 ? 13.501 -9.167 -5.433 1.00 65.31 85 LEU A C 1
AT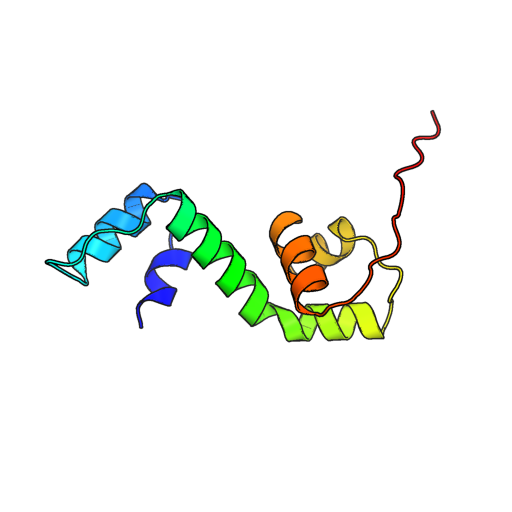OM 675 O O . LEU A 1 85 ? 13.274 -8.237 -4.662 1.00 65.31 85 LEU A O 1
ATOM 679 N N . LYS A 1 86 ? 14.738 -9.454 -5.835 1.00 56.91 86 LYS A N 1
ATOM 680 C CA . LYS A 1 86 ? 15.852 -8.519 -5.654 1.00 56.91 86 LYS A CA 1
ATOM 681 C C . LYS A 1 86 ? 15.887 -7.624 -6.892 1.00 56.91 86 LYS A C 1
ATOM 683 O O . LYS A 1 86 ? 16.551 -8.012 -7.854 1.00 56.91 86 LYS A O 1
ATOM 688 N N . PRO A 1 87 ? 15.204 -6.461 -6.928 1.00 53.91 87 PRO A N 1
ATOM 689 C CA . PRO A 1 87 ? 15.483 -5.495 -7.975 1.00 53.91 87 PRO A CA 1
ATOM 690 C C . PRO A 1 87 ? 16.968 -5.148 -7.855 1.00 53.91 87 PRO A C 1
ATOM 692 O O . PRO A 1 87 ? 17.450 -4.781 -6.779 1.00 53.91 87 PRO A O 1
ATOM 695 N N . TYR A 1 88 ? 17.724 -5.362 -8.930 1.00 54.59 88 TYR A N 1
ATOM 696 C CA . TYR A 1 88 ? 19.145 -5.039 -8.927 1.00 54.59 88 TYR A CA 1
ATOM 697 C C . TYR A 1 88 ? 19.298 -3.5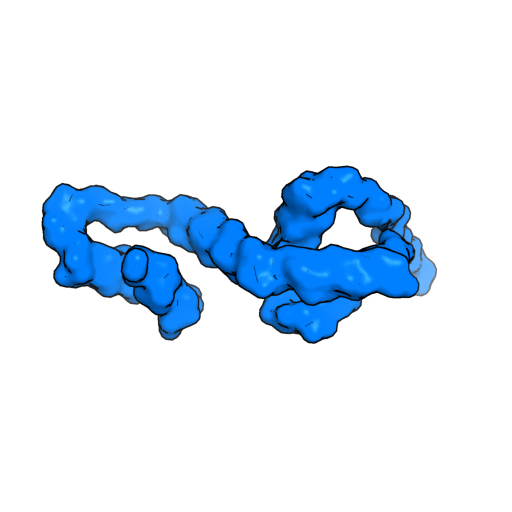54 -8.576 1.00 54.59 88 TYR A C 1
ATOM 699 O O . TYR A 1 88 ? 18.513 -2.717 -9.030 1.00 54.59 88 TYR A O 1
ATOM 707 N N . LYS A 1 89 ? 20.280 -3.219 -7.730 1.00 44.97 89 LYS A N 1
ATOM 708 C CA . LYS A 1 89 ? 20.551 -1.834 -7.331 1.00 44.97 89 LYS A CA 1
ATOM 709 C C . LYS A 1 89 ? 20.943 -1.039 -8.580 1.00 44.97 89 LYS A C 1
ATOM 711 O O . LYS A 1 89 ? 22.110 -1.019 -8.953 1.00 44.97 89 LYS A O 1
ATOM 716 N N . CYS A 1 90 ? 19.992 -0.362 -9.221 1.00 42.78 90 CYS A N 1
ATOM 717 C CA . CYS A 1 90 ? 20.317 0.733 -10.126 1.00 42.78 90 CYS A CA 1
ATOM 718 C C . CYS A 1 90 ? 20.763 1.905 -9.259 1.00 42.78 90 CYS A C 1
ATOM 720 O O . CYS A 1 90 ? 19.988 2.803 -8.929 1.00 42.78 90 CYS A O 1
ATOM 722 N N . THR A 1 91 ? 22.030 1.857 -8.855 1.00 36.59 91 THR A N 1
ATOM 723 C CA . THR A 1 91 ? 22.758 3.028 -8.397 1.00 36.59 91 THR A CA 1
ATOM 724 C C . THR A 1 91 ? 22.597 4.072 -9.490 1.00 36.59 91 THR A C 1
ATOM 726 O O . THR A 1 91 ? 22.995 3.867 -10.635 1.00 3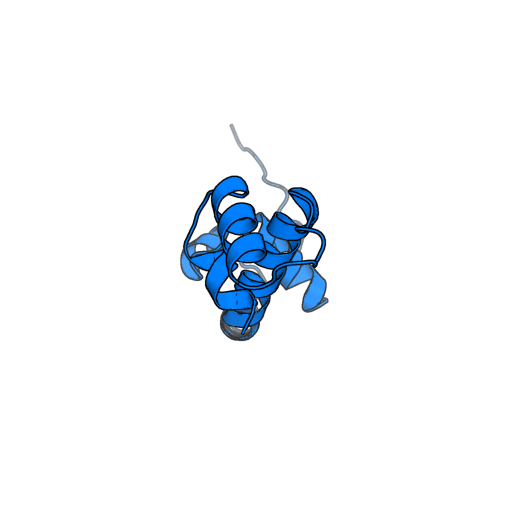6.59 91 THR A O 1
ATOM 729 N N . ARG A 1 92 ? 21.902 5.155 -9.155 1.00 39.12 92 ARG A N 1
ATOM 730 C CA . ARG A 1 92 ? 21.691 6.307 -10.020 1.00 39.12 92 ARG A CA 1
ATOM 731 C C . ARG A 1 92 ? 23.071 6.925 -10.257 1.00 39.12 92 ARG A C 1
ATOM 733 O O . ARG A 1 92 ? 23.527 7.715 -9.439 1.00 39.12 92 ARG A O 1
ATOM 740 N N . VAL A 1 93 ? 23.773 6.501 -11.309 1.00 34.88 93 VAL A N 1
ATOM 741 C CA . VAL A 1 93 ? 24.994 7.176 -11.751 1.00 34.88 93 VAL A CA 1
ATOM 742 C C . VAL A 1 93 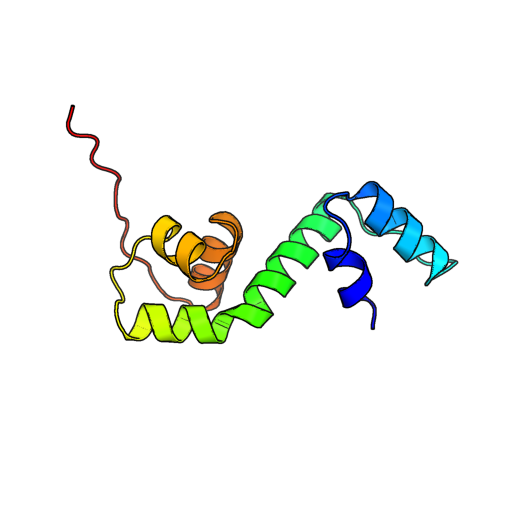? 24.529 8.499 -12.345 1.00 34.88 93 VAL A C 1
ATOM 744 O O . VAL A 1 93 ? 24.030 8.551 -13.466 1.00 34.88 93 VAL A O 1
ATOM 747 N N . PHE A 1 94 ? 24.595 9.559 -11.544 1.00 34.22 94 PHE A N 1
ATOM 748 C CA . PHE A 1 94 ? 24.613 10.908 -12.082 1.00 34.22 94 PHE A CA 1
ATOM 749 C C . PHE A 1 94 ? 25.943 11.050 -12.822 1.00 34.22 94 PHE A C 1
ATOM 751 O O . PHE A 1 94 ? 26.993 11.094 -12.190 1.00 34.22 94 PHE A O 1
ATOM 758 N N . ILE A 1 95 ? 25.898 11.049 -14.153 1.00 33.94 95 ILE A N 1
ATOM 759 C CA . ILE A 1 95 ? 26.950 11.669 -14.952 1.00 33.94 95 ILE A CA 1
ATOM 760 C C . ILE A 1 95 ? 26.470 13.096 -15.199 1.00 33.94 95 ILE A C 1
ATOM 762 O O . ILE A 1 95 ? 25.570 13.296 -16.015 1.00 33.94 95 ILE A O 1
ATOM 766 N N . VAL A 1 96 ? 27.031 14.045 -14.452 1.00 42.78 96 VAL A N 1
ATOM 767 C CA . VAL A 1 96 ? 27.268 15.430 -14.884 1.00 42.78 96 VAL A CA 1
ATOM 768 C C . VAL A 1 96 ? 28.626 15.827 -14.334 1.00 42.78 96 VAL A C 1
ATOM 770 O O . VAL A 1 96 ? 28.829 15.601 -13.120 1.00 42.78 96 VAL A O 1
#

Secondary structure (DSSP, 8-state):
--SHHHHT-S-HHHHHHHHHHHSTTSPPPPHHHHHHHHHHHHHHHHHHHHHHHHHH-TT--HHHHHHHHT--HHHHHHHHHHTT------------

Mean predicted aligned error: 11.0 Å

Solvent-accessible surface area (backbone atoms only — not comparable to full-atom values): 5846 Å² total; per-residue (Å²): 128,76,65,69,61,49,77,79,43,103,35,72,62,57,34,36,56,53,44,39,72,77,40,74,93,55,83,63,72,50,70,65,56,50,51,54,50,49,41,50,49,63,27,62,80,41,42,64,63,50,47,53,51,36,72,78,36,63,83,63,54,54,65,60,52,9,61,75,74,70,50,51,51,67,32,38,51,52,41,37,58,74,70,67,50,77,70,71,84,75,72,80,79,80,87,127

pLDDT: mean 72.51, std 14.3, range [33.94, 86.0]

InterPro domains:
  IPR032135 Helix-turn-helix domain (DUF4817) [PF16087] (2-44)

Organism: Diploptera punctata (NCBI:txid6984)